Protein AF-A0AAD5D3X1-F1 (afdb_monomer_lite)

Sequence (134 aa):
MDRALSLLEKFALDAQKGKIPKDKLRFGAPWRHPPKKDDPCLRSEWAKLQLMDFIQCLVNAEFGVNYFADCSLEIYDDPSVNAMIEVGILYVQRDPSFIRPISRAIQRCLVRCFSRAYAGRSFTSDLTRTIQMM

Structure (mmCIF, N/CA/C/O backbone):
data_AF-A0AAD5D3X1-F1
#
_entry.id   AF-A0AAD5D3X1-F1
#
loop_
_atom_site.group_PDB
_atom_site.id
_atom_site.type_symbol
_atom_site.label_atom_id
_atom_site.label_alt_id
_atom_site.label_comp_id
_atom_site.label_asym_id
_atom_site.label_entity_id
_atom_site.label_seq_id
_atom_site.pdbx_PDB_ins_code
_atom_site.Cartn_x
_atom_site.Cartn_y
_atom_site.Cartn_z
_atom_site.occupancy
_atom_site.B_iso_or_equiv
_atom_site.auth_seq_id
_atom_site.auth_comp_id
_atom_site.auth_asym_id
_atom_site.auth_atom_id
_atom_site.pdbx_PDB_model_num
ATOM 1 N N . MET A 1 1 ? -0.094 11.589 -1.012 1.00 83.81 1 MET A N 1
ATOM 2 C CA . MET A 1 1 ? 0.157 10.873 0.258 1.00 83.81 1 MET A CA 1
ATOM 3 C C . MET A 1 1 ? -1.075 10.867 1.137 1.00 83.81 1 MET A C 1
ATOM 5 O O . MET A 1 1 ? -1.534 9.784 1.455 1.00 83.81 1 MET A O 1
ATOM 9 N N . ASP A 1 2 ? -1.670 12.022 1.441 1.00 88.31 2 ASP A N 1
ATOM 10 C CA . ASP A 1 2 ? -2.859 12.097 2.312 1.00 88.31 2 ASP A CA 1
ATOM 11 C C . ASP A 1 2 ? -4.013 11.207 1.843 1.00 88.31 2 ASP A C 1
ATOM 13 O O . ASP A 1 2 ? -4.598 10.482 2.635 1.00 88.31 2 ASP A O 1
ATOM 17 N N . ARG A 1 3 ? -4.262 11.147 0.529 1.00 92.62 3 ARG A N 1
ATOM 18 C CA . ARG A 1 3 ? -5.280 10.249 -0.030 1.00 92.62 3 ARG A CA 1
ATOM 19 C C . ARG A 1 3 ? -4.981 8.760 0.205 1.00 92.62 3 ARG A C 1
ATOM 21 O O . ARG A 1 3 ? -5.909 8.005 0.457 1.00 92.62 3 ARG A O 1
ATOM 28 N N . ALA A 1 4 ? -3.711 8.347 0.166 1.00 93.38 4 ALA A N 1
ATOM 29 C CA . ALA A 1 4 ? -3.321 6.967 0.474 1.00 93.38 4 ALA A CA 1
ATOM 30 C C . ALA A 1 4 ? -3.497 6.666 1.973 1.00 93.38 4 ALA A C 1
ATOM 32 O O . ALA A 1 4 ? -3.999 5.604 2.332 1.00 93.38 4 ALA A O 1
ATOM 33 N N . LEU A 1 5 ? -3.172 7.630 2.8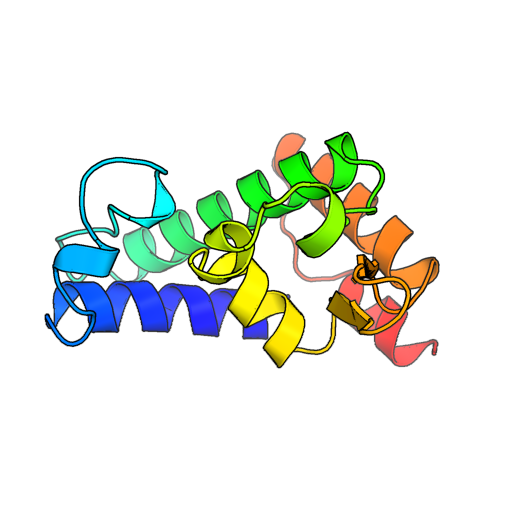43 1.00 94.19 5 LEU A N 1
ATOM 34 C CA . LEU A 1 5 ? -3.441 7.534 4.282 1.00 94.19 5 LEU A CA 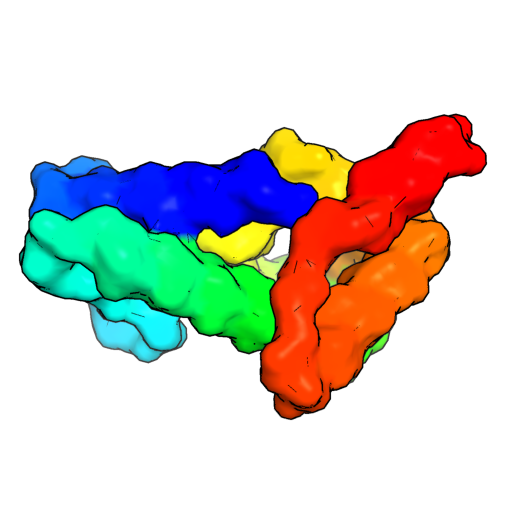1
ATOM 35 C C . LEU A 1 5 ? -4.942 7.410 4.568 1.00 94.19 5 LEU A C 1
ATOM 37 O O . LEU A 1 5 ? -5.339 6.540 5.334 1.00 94.19 5 LEU A O 1
ATOM 41 N N . SER A 1 6 ? -5.791 8.193 3.897 1.00 95.56 6 SER A N 1
ATOM 42 C CA . SER A 1 6 ? -7.247 8.081 4.047 1.00 95.56 6 SER A CA 1
ATOM 43 C C . SER A 1 6 ? -7.785 6.705 3.633 1.00 95.56 6 SER A C 1
ATOM 45 O O . SER A 1 6 ? -8.716 6.199 4.259 1.00 95.56 6 SER A O 1
ATOM 47 N N . LEU A 1 7 ? -7.205 6.073 2.604 1.00 96.56 7 LEU A N 1
ATOM 48 C CA . LEU A 1 7 ? -7.561 4.705 2.207 1.00 96.56 7 LEU A CA 1
ATOM 49 C C . LEU A 1 7 ? -7.159 3.679 3.278 1.00 96.56 7 LEU A C 1
ATOM 51 O O . LEU A 1 7 ? -7.949 2.789 3.591 1.00 96.56 7 LEU A O 1
ATOM 55 N N . LEU A 1 8 ? -5.987 3.840 3.897 1.00 95.19 8 LEU A N 1
ATOM 56 C CA . LEU A 1 8 ? -5.536 3.000 5.012 1.00 95.19 8 LEU A CA 1
ATOM 57 C C . LEU A 1 8 ? -6.399 3.178 6.269 1.00 95.19 8 LEU A C 1
ATOM 59 O O . LEU A 1 8 ? -6.800 2.198 6.895 1.00 95.19 8 LEU A O 1
ATOM 63 N N . GLU A 1 9 ? -6.754 4.412 6.620 1.00 95.31 9 GLU A N 1
ATOM 64 C CA . GLU A 1 9 ? -7.666 4.693 7.735 1.00 95.31 9 GLU A CA 1
ATOM 65 C C . GLU A 1 9 ? -9.055 4.087 7.502 1.00 95.31 9 GLU A C 1
ATOM 67 O O . GLU A 1 9 ? -9.668 3.544 8.430 1.00 95.31 9 GLU A O 1
ATOM 72 N N . LYS A 1 10 ? -9.548 4.144 6.258 1.00 95.44 10 LYS A N 1
ATOM 73 C CA . LYS A 1 10 ? -10.791 3.485 5.850 1.00 95.44 10 LYS A CA 1
ATOM 74 C C . LYS A 1 10 ? -10.675 1.967 5.970 1.00 95.44 10 LYS A C 1
ATOM 76 O O . LYS A 1 10 ? -11.588 1.350 6.510 1.00 95.44 10 LYS A O 1
ATOM 81 N N . PHE A 1 11 ? -9.564 1.374 5.529 1.00 94.69 11 PHE A N 1
ATOM 82 C CA . PHE A 1 11 ? -9.314 -0.059 5.685 1.00 94.69 11 PHE A CA 1
ATOM 83 C C . PHE A 1 11 ? -9.365 -0.480 7.159 1.00 94.69 11 PHE A C 1
ATOM 85 O O . PHE A 1 11 ? -10.069 -1.431 7.495 1.00 94.69 11 PHE A O 1
ATOM 92 N N . ALA A 1 12 ? -8.700 0.259 8.054 1.00 93.81 12 ALA A N 1
ATOM 93 C CA . ALA A 1 12 ? -8.736 -0.017 9.490 1.00 93.81 12 ALA A CA 1
ATOM 94 C C . ALA A 1 12 ? -10.166 0.051 10.055 1.00 93.81 12 ALA A C 1
ATOM 96 O O . ALA A 1 12 ? -10.577 -0.824 10.817 1.00 93.81 12 ALA A O 1
ATOM 97 N N . LEU A 1 13 ? -10.947 1.055 9.643 1.00 94.31 13 LEU A N 1
ATOM 98 C CA . LEU A 1 13 ? -12.348 1.198 10.044 1.00 94.31 13 LEU A CA 1
ATOM 99 C C . LEU A 1 13 ? -13.224 0.050 9.518 1.00 94.31 13 LEU A C 1
ATOM 101 O O . LEU A 1 13 ? -14.083 -0.461 10.235 1.00 94.31 13 LEU A O 1
ATOM 105 N N . ASP A 1 14 ? -13.035 -0.357 8.265 1.00 93.75 14 ASP A N 1
ATOM 106 C CA . ASP A 1 14 ? -13.795 -1.447 7.655 1.00 93.75 14 ASP A CA 1
ATOM 107 C C . ASP A 1 14 ? -13.426 -2.803 8.281 1.00 93.75 14 ASP A C 1
ATOM 109 O O . ASP A 1 14 ? -14.310 -3.630 8.520 1.00 93.75 14 ASP A O 1
ATOM 113 N N . ALA A 1 15 ? -12.155 -3.006 8.635 1.00 91.81 15 ALA A N 1
ATOM 114 C CA . ALA A 1 15 ? -11.691 -4.167 9.387 1.00 91.81 15 ALA A CA 1
ATOM 115 C C . ALA A 1 15 ? -12.313 -4.220 10.788 1.00 91.81 15 ALA A C 1
ATOM 117 O O . ALA A 1 15 ? -12.841 -5.257 11.191 1.00 91.81 15 ALA A O 1
ATOM 118 N N . GLN A 1 16 ? -12.339 -3.090 11.497 1.00 89.56 16 GLN A N 1
ATOM 119 C CA . GLN A 1 16 ? -12.996 -2.971 12.799 1.00 89.56 16 GLN A CA 1
ATOM 120 C C . GLN A 1 16 ? -14.497 -3.288 12.718 1.00 89.56 16 GLN A C 1
ATOM 122 O O . GLN A 1 16 ? -15.040 -3.970 13.585 1.00 89.56 16 GLN A O 1
ATOM 127 N N . LYS A 1 17 ? -15.166 -2.835 11.652 1.00 91.19 17 LYS A N 1
ATOM 128 C CA . LYS A 1 17 ? -16.588 -3.106 11.387 1.00 91.19 17 LYS A CA 1
ATOM 129 C C . LYS A 1 17 ? -16.856 -4.529 10.880 1.00 91.19 17 LYS A C 1
ATOM 131 O O . LYS A 1 17 ? -18.000 -4.843 10.565 1.00 91.19 17 LYS A O 1
ATOM 136 N N . GLY A 1 18 ? -15.831 -5.379 10.771 1.00 89.62 18 GLY A N 1
ATOM 137 C CA . GLY A 1 18 ? -15.961 -6.761 10.308 1.00 89.62 18 GLY A CA 1
ATOM 138 C C . GLY A 1 18 ? -16.291 -6.899 8.820 1.00 89.62 18 GLY A C 1
ATOM 139 O O . GLY A 1 18 ? -16.739 -7.960 8.396 1.00 89.62 18 GLY A O 1
ATOM 140 N N . LYS A 1 19 ? -16.087 -5.843 8.022 1.00 92.69 19 LYS A N 1
ATOM 141 C CA . LYS A 1 19 ? -16.315 -5.869 6.569 1.00 92.69 19 LYS A CA 1
ATOM 142 C C . LYS A 1 19 ? -15.163 -6.512 5.803 1.00 92.69 19 LYS A C 1
ATOM 144 O O . LYS A 1 19 ? -15.350 -6.935 4.667 1.00 92.69 19 LYS A O 1
ATOM 149 N N . ILE A 1 20 ? -13.974 -6.554 6.403 1.00 89.00 20 ILE A N 1
ATOM 150 C CA . ILE A 1 20 ? -12.828 -7.261 5.836 1.00 89.00 20 ILE A CA 1
ATOM 151 C C . ILE A 1 20 ? -12.919 -8.739 6.244 1.00 89.00 20 ILE A C 1
ATOM 153 O O . ILE A 1 20 ? -13.068 -9.025 7.437 1.00 89.00 20 ILE A O 1
ATOM 157 N N . PRO A 1 21 ? -12.831 -9.680 5.285 1.00 87.06 21 PRO A N 1
ATOM 158 C CA . PRO A 1 21 ? -12.858 -11.109 5.572 1.00 87.06 21 PRO A CA 1
ATOM 159 C C . PRO A 1 21 ? -11.814 -11.518 6.625 1.00 87.06 21 PRO A C 1
ATOM 161 O O . PRO A 1 21 ? -10.664 -11.076 6.588 1.00 87.06 21 PRO A O 1
ATOM 164 N N . LYS A 1 22 ? -12.209 -12.358 7.593 1.00 80.50 22 LYS A N 1
ATOM 165 C CA . LYS A 1 22 ? -11.346 -12.740 8.731 1.00 80.50 22 LYS A CA 1
ATOM 166 C C . LYS A 1 22 ? -10.087 -13.488 8.303 1.00 80.50 22 LYS A C 1
ATOM 168 O O . LYS A 1 22 ? -9.075 -13.407 8.984 1.00 80.50 22 LYS A O 1
ATOM 173 N N . ASP A 1 23 ? -10.157 -14.228 7.205 1.00 83.81 23 ASP A N 1
ATOM 174 C CA . ASP A 1 23 ? -9.032 -14.884 6.542 1.00 83.81 23 ASP A CA 1
ATOM 175 C C . ASP A 1 23 ? -7.961 -13.891 6.077 1.00 83.81 23 ASP A C 1
ATOM 177 O O . ASP A 1 23 ? -6.776 -14.156 6.279 1.00 83.81 23 ASP A O 1
ATOM 181 N N . LYS A 1 24 ? -8.358 -12.707 5.593 1.00 79.88 24 LYS A N 1
ATOM 182 C CA . LYS A 1 24 ? -7.421 -11.625 5.253 1.00 79.88 24 LYS A CA 1
ATOM 183 C C . LYS A 1 24 ? -6.752 -10.990 6.477 1.00 79.88 24 LYS A C 1
ATOM 185 O O . LYS A 1 24 ? -5.654 -10.461 6.356 1.00 79.88 24 LYS A O 1
ATOM 190 N N . LEU A 1 25 ? -7.359 -11.091 7.659 1.00 81.25 25 LEU A N 1
ATOM 191 C CA . LEU A 1 25 ? -6.842 -10.538 8.922 1.00 81.25 25 LEU A CA 1
ATOM 192 C C . LEU A 1 25 ? -6.287 -11.609 9.881 1.00 81.25 25 LEU A C 1
ATOM 194 O O . LEU A 1 25 ? -6.232 -11.400 11.094 1.00 81.25 25 LEU A O 1
ATOM 198 N N . ARG A 1 26 ? -5.914 -12.787 9.363 1.00 78.12 26 ARG A N 1
ATOM 199 C CA . ARG A 1 26 ? -5.233 -13.829 10.153 1.00 78.12 26 ARG A CA 1
ATOM 200 C C . ARG A 1 26 ? -3.823 -13.385 10.570 1.00 78.12 26 ARG A C 1
ATOM 202 O O . ARG A 1 26 ? -3.355 -12.322 10.177 1.00 78.12 26 ARG A O 1
ATOM 209 N N . PHE A 1 27 ? -3.167 -14.218 11.382 1.00 67.31 27 PHE A N 1
ATOM 210 C CA . PHE A 1 27 ? -1.784 -14.044 11.836 1.00 67.31 27 PHE A CA 1
ATOM 211 C C . PHE A 1 27 ? -0.844 -13.596 10.707 1.00 67.31 27 PHE A C 1
ATOM 213 O O . PHE A 1 27 ? -0.962 -14.085 9.583 1.00 67.31 27 PHE A O 1
ATOM 220 N N . GLY A 1 28 ? 0.103 -12.708 11.015 1.00 79.81 28 GLY A N 1
ATOM 221 C CA . GLY A 1 28 ? 1.126 -12.283 10.063 1.00 79.81 28 GLY A CA 1
ATOM 222 C C . GLY A 1 28 ? 1.526 -10.823 10.237 1.00 79.81 28 GLY A C 1
ATOM 223 O O . GLY A 1 28 ? 1.746 -10.363 11.356 1.00 79.81 28 GLY A O 1
ATOM 224 N N . ALA A 1 29 ? 1.645 -10.119 9.110 1.00 81.69 29 ALA A N 1
ATOM 225 C CA . ALA A 1 29 ? 2.137 -8.748 9.037 1.00 81.69 29 ALA A CA 1
ATOM 226 C C . ALA A 1 29 ? 1.346 -7.766 9.933 1.00 81.69 29 ALA A C 1
ATOM 228 O O . ALA A 1 29 ? 0.132 -7.926 10.093 1.00 81.69 29 ALA A O 1
ATOM 229 N N . PRO A 1 30 ? 1.991 -6.710 10.470 1.00 79.69 30 PRO A N 1
ATOM 230 C CA . PRO A 1 30 ? 1.356 -5.749 11.380 1.00 79.69 30 PRO A CA 1
ATOM 231 C C . PRO A 1 30 ? 0.065 -5.113 10.844 1.00 79.69 30 PRO A C 1
ATOM 233 O O . PRO A 1 30 ? -0.873 -4.875 11.609 1.00 79.69 30 PRO A O 1
ATOM 236 N N . TRP A 1 31 ? -0.037 -4.899 9.528 1.00 84.62 31 TRP A N 1
ATOM 237 C CA . TRP A 1 31 ? -1.229 -4.328 8.900 1.00 84.62 31 TRP A CA 1
ATOM 238 C C . TRP A 1 31 ? -2.472 -5.236 9.009 1.00 84.62 31 TRP A C 1
ATOM 240 O O . TRP A 1 31 ? -3.602 -4.757 8.899 1.00 84.62 31 TRP A O 1
ATOM 250 N N . ARG A 1 32 ? -2.306 -6.538 9.291 1.00 87.19 32 ARG A N 1
ATOM 251 C CA . ARG A 1 32 ? -3.417 -7.470 9.572 1.00 87.19 32 ARG A CA 1
ATOM 252 C C . ARG A 1 32 ? -4.031 -7.250 10.962 1.00 87.19 32 ARG A C 1
ATOM 254 O O . ARG A 1 32 ? -5.066 -7.835 11.278 1.00 87.19 32 ARG A O 1
ATOM 261 N N . HIS A 1 33 ? -3.441 -6.372 11.777 1.00 88.31 33 HIS A N 1
ATOM 262 C CA . HIS A 1 33 ? -3.867 -6.068 13.143 1.00 88.31 33 HIS A CA 1
ATOM 263 C C . HIS A 1 33 ? -4.208 -4.573 13.336 1.00 88.31 33 HIS A C 1
ATOM 265 O O . HIS A 1 33 ? -3.514 -3.870 14.075 1.00 88.31 33 HIS A O 1
ATOM 271 N N . PRO A 1 34 ? -5.280 -4.059 12.700 1.00 89.75 34 PRO A N 1
ATOM 272 C CA . PRO A 1 34 ? -5.699 -2.670 12.871 1.00 89.75 34 PRO A CA 1
ATOM 273 C C . PRO A 1 34 ? -6.197 -2.368 14.301 1.00 89.75 34 PRO A C 1
ATOM 275 O O . PRO A 1 34 ? -6.580 -3.288 15.038 1.00 89.75 34 PRO A O 1
ATOM 278 N N . PRO A 1 35 ? -6.231 -1.083 14.712 1.00 90.88 35 PRO A N 1
ATOM 279 C CA . PRO A 1 35 ? -6.702 -0.683 16.033 1.00 90.88 35 PRO A CA 1
ATOM 28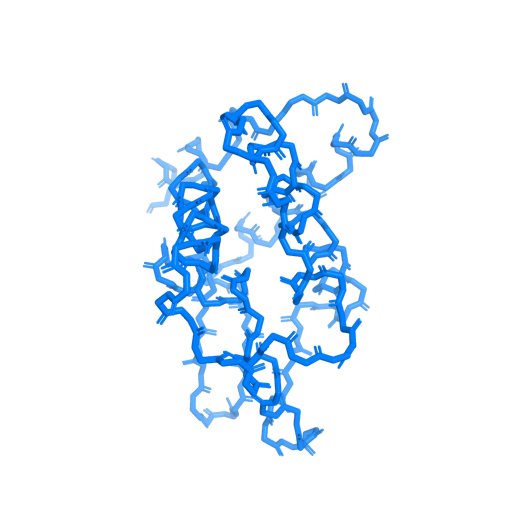0 C C . PRO A 1 35 ? -8.131 -1.165 16.300 1.00 90.88 35 PRO A C 1
ATOM 282 O O . PRO A 1 35 ? -9.038 -0.966 15.496 1.00 90.88 35 PRO A O 1
ATOM 285 N N . LYS A 1 36 ? -8.346 -1.784 17.466 1.00 87.62 36 LYS A N 1
ATOM 286 C CA . LYS A 1 36 ? -9.664 -2.316 17.861 1.00 87.62 36 LYS A CA 1
ATOM 287 C C . LYS A 1 36 ? -10.622 -1.239 18.379 1.00 87.62 36 LYS A C 1
ATOM 289 O O . LYS A 1 36 ? -11.836 -1.429 18.345 1.00 87.62 36 LYS A O 1
ATOM 294 N N . LYS A 1 37 ? -10.077 -0.142 18.911 1.00 89.56 37 LYS A N 1
ATOM 295 C CA . LYS A 1 37 ? -10.841 0.987 19.457 1.00 89.56 37 LYS A CA 1
ATOM 296 C C . LYS A 1 37 ? -11.212 1.939 18.323 1.00 89.56 37 LYS A C 1
ATOM 298 O O . LYS A 1 37 ? -10.366 2.222 17.479 1.00 89.56 37 LYS A O 1
ATOM 303 N N . ASP A 1 38 ? -12.448 2.445 18.321 1.00 86.75 38 ASP A N 1
ATOM 304 C CA . ASP A 1 38 ? -12.859 3.483 17.368 1.00 86.75 38 ASP A CA 1
ATOM 305 C C . ASP A 1 38 ? -12.332 4.838 17.843 1.00 86.75 38 ASP A C 1
ATOM 307 O O . ASP A 1 38 ? -13.038 5.636 18.450 1.00 86.75 38 ASP A O 1
ATOM 311 N N . ASP A 1 39 ? -11.036 5.036 17.630 1.00 91.88 39 ASP A N 1
ATOM 312 C CA . ASP A 1 39 ? -10.329 6.274 17.915 1.00 91.88 39 ASP A CA 1
ATOM 313 C C . ASP A 1 39 ? -9.704 6.779 16.603 1.00 91.88 39 ASP A C 1
ATOM 315 O O . ASP A 1 39 ? -8.817 6.116 16.046 1.00 91.88 39 ASP A O 1
ATOM 319 N N . PRO A 1 40 ? -10.161 7.930 16.074 1.00 92.19 40 PRO A N 1
ATOM 320 C CA . PRO A 1 40 ? -9.604 8.518 14.860 1.00 92.19 40 PRO A CA 1
ATOM 321 C C . PRO A 1 40 ? -8.096 8.787 14.947 1.00 92.19 40 PRO A C 1
ATOM 323 O O . PRO A 1 40 ? -7.398 8.642 13.945 1.00 92.19 40 PRO A O 1
ATOM 326 N N . CYS A 1 41 ? -7.579 9.139 16.128 1.00 92.88 41 CYS A N 1
ATOM 327 C CA . CYS A 1 41 ? -6.163 9.431 16.326 1.00 92.88 41 CYS A CA 1
ATOM 328 C C . CYS A 1 41 ? -5.319 8.161 16.168 1.00 92.88 41 CYS A C 1
ATOM 330 O O . CYS A 1 41 ? -4.397 8.134 15.349 1.00 92.88 41 CYS A O 1
ATOM 332 N N . LEU A 1 42 ? -5.709 7.080 16.860 1.00 92.00 42 LEU A N 1
ATOM 333 C CA . LEU A 1 42 ? -5.040 5.777 16.761 1.00 92.00 42 LEU A CA 1
ATOM 334 C C . LEU A 1 42 ? -5.108 5.206 15.341 1.00 92.00 42 LEU A C 1
ATOM 336 O O . LEU A 1 42 ? -4.144 4.602 14.875 1.00 92.00 42 LEU A O 1
ATOM 340 N N . ARG A 1 43 ? -6.226 5.405 14.631 1.00 93.56 43 ARG A N 1
ATOM 341 C CA . ARG A 1 43 ? -6.352 4.987 13.225 1.00 93.56 43 ARG A CA 1
ATOM 342 C C . ARG A 1 43 ? -5.406 5.758 12.307 1.00 93.56 43 ARG A C 1
ATOM 344 O O . ARG A 1 43 ? -4.733 5.127 11.496 1.00 93.56 43 ARG A O 1
ATOM 351 N N . SER A 1 44 ? -5.317 7.081 12.455 1.00 92.38 44 SER A N 1
ATOM 352 C CA . SER A 1 44 ? -4.382 7.904 11.669 1.00 92.38 44 SER A CA 1
ATOM 353 C C . SER A 1 44 ? -2.926 7.526 11.958 1.00 92.38 44 SER A C 1
ATOM 355 O O . SER A 1 44 ? -2.113 7.426 11.041 1.00 92.38 44 SER A O 1
ATOM 357 N N . GLU A 1 45 ? -2.576 7.299 13.226 1.00 92.00 45 GLU A N 1
ATOM 358 C CA . GLU A 1 45 ? -1.221 6.900 13.614 1.00 92.00 45 GLU A CA 1
ATOM 359 C C . GLU A 1 45 ? -0.857 5.525 13.050 1.00 92.00 45 GLU A C 1
ATOM 361 O O . GLU A 1 45 ? 0.183 5.375 12.408 1.00 92.00 45 GLU A O 1
ATOM 366 N N . TRP A 1 46 ? -1.755 4.548 13.190 1.00 93.88 46 TRP A N 1
ATOM 367 C CA . TRP A 1 46 ? -1.584 3.227 12.598 1.00 93.88 46 TRP A CA 1
ATOM 368 C C . TRP A 1 46 ? -1.401 3.305 11.078 1.00 93.88 46 TRP A C 1
ATOM 370 O O . TRP A 1 46 ? -0.464 2.706 10.555 1.00 93.88 46 TRP A O 1
ATOM 380 N N . ALA A 1 47 ? -2.230 4.082 10.373 1.00 94.31 47 ALA A N 1
ATOM 381 C CA . ALA A 1 47 ? -2.141 4.241 8.921 1.00 94.31 47 ALA A CA 1
ATOM 382 C C . ALA A 1 47 ? -0.798 4.849 8.490 1.00 94.31 47 ALA A C 1
ATOM 384 O O . ALA A 1 47 ? -0.188 4.390 7.524 1.00 94.31 47 ALA A O 1
ATOM 385 N N . LYS A 1 48 ? -0.303 5.850 9.230 1.00 91.81 48 LYS A N 1
ATOM 386 C CA . LYS A 1 48 ? 1.021 6.443 8.991 1.00 91.81 48 LYS A CA 1
ATOM 387 C C . LYS A 1 48 ? 2.138 5.427 9.187 1.00 91.81 48 LYS A C 1
ATOM 389 O O . LYS A 1 48 ? 3.037 5.379 8.352 1.00 91.81 48 LYS A O 1
ATOM 394 N N . LEU A 1 49 ? 2.074 4.627 10.252 1.00 91.31 49 LEU A N 1
ATOM 395 C CA . LEU A 1 49 ? 3.060 3.582 10.525 1.00 91.31 49 LEU A CA 1
ATOM 396 C C . LEU A 1 49 ? 3.078 2.523 9.419 1.00 91.31 49 LEU A C 1
ATOM 398 O O . LEU A 1 49 ? 4.151 2.236 8.901 1.00 91.31 49 LEU A O 1
ATOM 402 N N . GLN A 1 50 ? 1.913 2.011 9.001 1.00 92.69 50 GLN A N 1
ATOM 403 C CA . GLN A 1 50 ? 1.845 1.002 7.934 1.00 92.69 50 GLN A CA 1
ATOM 404 C C . GLN A 1 50 ? 2.404 1.535 6.614 1.00 92.69 50 GLN A C 1
ATOM 406 O O . GLN A 1 50 ? 3.225 0.884 5.973 1.00 92.69 50 GLN A O 1
ATOM 411 N N . LEU A 1 51 ? 2.017 2.756 6.230 1.00 92.31 51 LEU A N 1
ATOM 412 C CA . LEU A 1 51 ? 2.507 3.354 4.992 1.00 92.31 51 LEU A CA 1
ATOM 413 C C . LEU A 1 51 ? 4.022 3.579 5.023 1.00 92.31 51 LEU A C 1
ATOM 415 O O . LEU A 1 51 ? 4.686 3.483 3.994 1.00 92.31 51 LEU A O 1
ATOM 419 N N . MET A 1 52 ? 4.566 3.890 6.197 1.00 90.44 52 MET A N 1
ATOM 420 C CA . MET A 1 52 ? 5.993 4.119 6.369 1.00 90.44 52 MET A CA 1
ATOM 421 C C . MET A 1 52 ? 6.832 2.865 6.321 1.00 90.44 52 MET A C 1
ATOM 423 O O . MET A 1 52 ? 7.858 2.864 5.642 1.00 90.44 52 MET A O 1
ATOM 427 N N . ASP A 1 53 ? 6.379 1.826 7.010 1.00 89.69 53 ASP A N 1
ATOM 428 C CA . ASP A 1 53 ? 7.000 0.509 6.970 1.00 89.69 53 ASP A CA 1
ATOM 429 C C . ASP A 1 53 ? 7.011 -0.012 5.525 1.00 89.69 53 ASP A C 1
ATOM 431 O O . ASP A 1 53 ? 8.056 -0.369 4.984 1.00 89.69 53 ASP A O 1
ATOM 435 N N . PHE A 1 54 ? 5.885 0.128 4.818 1.00 91.75 54 PHE A N 1
ATOM 436 C CA . PHE A 1 54 ? 5.800 -0.228 3.406 1.00 91.75 54 PHE A CA 1
ATOM 437 C C . PHE A 1 54 ? 6.784 0.557 2.518 1.00 91.75 54 PHE A C 1
ATOM 439 O O . PHE A 1 54 ? 7.486 -0.033 1.692 1.00 91.75 54 PHE A O 1
ATOM 446 N N . ILE A 1 55 ? 6.873 1.886 2.674 1.00 91.00 55 ILE A N 1
ATOM 447 C CA . ILE A 1 55 ? 7.836 2.699 1.912 1.00 91.00 55 ILE A CA 1
ATOM 448 C C . ILE A 1 55 ? 9.270 2.272 2.233 1.00 91.00 55 ILE A C 1
ATOM 450 O O . ILE A 1 55 ? 10.089 2.216 1.317 1.00 91.00 55 ILE A O 1
ATOM 454 N N . GLN A 1 56 ? 9.577 1.951 3.492 1.00 88.81 56 GLN A N 1
ATOM 455 C CA . GLN A 1 56 ? 10.890 1.445 3.878 1.00 88.81 56 GLN A CA 1
ATOM 456 C C . GLN A 1 56 ? 11.237 0.163 3.131 1.00 88.81 56 GLN A C 1
ATOM 458 O O . GLN A 1 56 ? 12.303 0.076 2.522 1.00 88.81 56 GLN A O 1
ATOM 463 N N . CYS A 1 57 ? 10.333 -0.817 3.158 1.00 88.94 57 CYS A N 1
ATOM 464 C CA . CYS A 1 57 ? 10.506 -2.083 2.460 1.00 88.94 57 CYS A CA 1
ATOM 465 C C . CYS A 1 57 ? 10.714 -1.856 0.962 1.00 88.94 57 CYS A C 1
ATOM 467 O O . CYS A 1 57 ? 11.624 -2.435 0.375 1.00 88.94 57 CYS A O 1
ATOM 469 N N . LEU A 1 58 ? 9.933 -0.959 0.355 1.00 89.81 58 LEU A N 1
ATOM 470 C CA . LEU A 1 58 ? 10.054 -0.637 -1.063 1.00 89.81 58 LEU A CA 1
ATOM 471 C C . LEU A 1 58 ? 11.395 0.035 -1.402 1.00 89.81 58 LEU A C 1
ATOM 473 O O . LEU A 1 58 ? 11.985 -0.273 -2.434 1.00 89.81 58 LEU A O 1
ATOM 477 N N . VAL A 1 59 ? 11.885 0.935 -0.543 1.00 89.31 59 VAL A N 1
ATOM 478 C CA . VAL A 1 59 ? 13.210 1.564 -0.686 1.00 89.31 59 VAL A CA 1
ATOM 479 C C . VAL A 1 59 ? 14.320 0.519 -0.572 1.00 89.31 59 VAL A C 1
ATOM 481 O O . VAL A 1 59 ? 15.228 0.519 -1.399 1.00 89.31 59 VAL A O 1
ATOM 484 N N . ASN A 1 60 ? 14.236 -0.377 0.414 1.00 88.31 60 ASN A N 1
ATOM 485 C CA . ASN A 1 60 ? 15.211 -1.451 0.620 1.00 88.31 60 ASN A CA 1
ATOM 486 C C . ASN A 1 60 ? 15.227 -2.455 -0.542 1.00 88.31 60 ASN A C 1
ATOM 488 O O . ASN A 1 60 ? 16.278 -2.997 -0.860 1.00 88.31 60 ASN A O 1
ATOM 492 N N . ALA A 1 61 ? 14.083 -2.664 -1.196 1.00 87.56 61 ALA A N 1
ATOM 493 C CA . ALA A 1 61 ? 13.949 -3.462 -2.414 1.00 87.56 61 ALA A CA 1
ATOM 494 C C . ALA A 1 61 ? 14.299 -2.678 -3.698 1.00 87.56 61 ALA A C 1
ATOM 496 O O . ALA A 1 61 ? 13.906 -3.071 -4.794 1.00 87.56 61 ALA A O 1
ATOM 497 N N . GLU A 1 62 ? 14.961 -1.522 -3.575 1.00 89.00 62 GLU A N 1
ATOM 498 C CA . GLU A 1 62 ? 15.360 -0.653 -4.691 1.00 89.00 62 GLU A CA 1
ATOM 499 C C . GLU A 1 62 ? 14.208 -0.277 -5.642 1.00 89.00 62 GLU A C 1
ATOM 501 O O . GLU A 1 62 ? 14.413 0.021 -6.820 1.00 89.00 62 GLU A O 1
ATOM 506 N N . PHE A 1 63 ? 12.978 -0.229 -5.120 1.00 87.00 63 PHE A N 1
ATOM 507 C CA . PHE A 1 63 ? 11.749 0.060 -5.861 1.00 87.00 63 PHE A CA 1
ATOM 508 C C . PHE A 1 63 ? 11.408 -0.931 -6.987 1.00 87.00 63 PHE A C 1
ATOM 510 O O . PHE A 1 63 ? 10.620 -0.590 -7.876 1.00 87.00 63 PHE A O 1
ATOM 517 N N . GLY A 1 64 ? 11.973 -2.140 -6.956 1.00 78.94 64 GLY A N 1
ATOM 518 C CA . GLY A 1 64 ? 11.719 -3.190 -7.935 1.00 78.94 64 GLY A CA 1
ATOM 519 C C . GLY A 1 64 ? 11.215 -4.462 -7.270 1.00 78.94 64 GLY A C 1
ATOM 520 O O . GLY A 1 64 ? 12.013 -5.268 -6.813 1.00 78.94 64 GLY A O 1
ATOM 521 N N . VAL A 1 65 ? 9.897 -4.671 -7.263 1.00 84.62 65 VAL A N 1
ATOM 522 C CA . VAL A 1 65 ? 9.306 -5.953 -6.839 1.00 84.62 65 VAL A CA 1
ATOM 523 C C . VAL A 1 65 ? 8.773 -6.681 -8.063 1.00 84.62 65 VAL A C 1
ATOM 525 O O . VAL A 1 65 ? 7.827 -6.187 -8.686 1.00 84.62 65 VAL A O 1
ATOM 528 N N . ASN A 1 66 ? 9.354 -7.833 -8.419 1.00 87.06 66 ASN A N 1
ATOM 529 C CA . ASN A 1 66 ? 8.847 -8.666 -9.506 1.00 87.06 66 ASN A CA 1
ATOM 530 C C . ASN A 1 66 ? 7.840 -9.677 -8.952 1.00 87.06 66 ASN A C 1
ATOM 532 O O . ASN A 1 66 ? 8.150 -10.842 -8.721 1.00 87.06 66 ASN A O 1
ATOM 536 N N . TYR A 1 67 ? 6.601 -9.233 -8.750 1.00 84.56 67 TYR A N 1
ATOM 537 C CA . TYR A 1 67 ? 5.587 -10.006 -8.023 1.00 84.56 67 TYR A CA 1
ATOM 538 C C . TYR A 1 67 ? 5.279 -11.385 -8.630 1.00 84.56 67 TYR A C 1
ATOM 540 O O . TYR A 1 67 ? 4.766 -12.249 -7.923 1.00 84.56 67 TYR A O 1
ATOM 548 N N . PHE A 1 68 ? 5.570 -11.607 -9.916 1.00 85.25 68 PHE A N 1
ATOM 549 C CA . PHE A 1 68 ? 5.372 -12.910 -10.554 1.00 85.25 68 PHE A CA 1
ATOM 550 C C . PHE A 1 68 ? 6.629 -13.783 -10.507 1.00 85.25 68 PHE A C 1
ATOM 552 O O . PHE A 1 68 ? 6.534 -14.947 -10.129 1.00 85.25 68 PHE A O 1
ATOM 559 N N . ALA A 1 69 ? 7.805 -13.239 -10.850 1.00 83.31 69 ALA A N 1
ATOM 560 C CA . ALA A 1 69 ? 9.048 -14.015 -10.806 1.00 83.31 69 ALA A CA 1
ATOM 561 C C . ALA A 1 69 ? 9.431 -14.401 -9.369 1.00 83.31 69 ALA A C 1
ATOM 563 O O . ALA A 1 69 ? 9.930 -15.500 -9.144 1.00 83.31 69 ALA A O 1
ATOM 564 N N . ASP A 1 70 ? 9.111 -13.539 -8.402 1.00 81.06 70 ASP A N 1
ATOM 565 C CA . ASP A 1 70 ? 9.387 -13.751 -6.981 1.00 81.06 70 ASP A CA 1
ATOM 566 C C . ASP A 1 70 ? 8.258 -14.528 -6.272 1.00 81.06 70 ASP A C 1
ATOM 568 O O . ASP A 1 70 ? 8.249 -14.617 -5.046 1.00 81.06 70 ASP A O 1
ATOM 572 N N . CYS A 1 71 ? 7.253 -15.034 -7.009 1.00 78.94 71 CYS A N 1
ATOM 573 C CA . CYS A 1 71 ? 6.045 -15.685 -6.466 1.00 78.94 71 CYS A CA 1
ATOM 574 C C . CYS A 1 71 ? 5.336 -14.879 -5.351 1.00 78.94 71 CYS A C 1
ATOM 576 O O . CYS A 1 71 ? 4.608 -15.431 -4.530 1.00 78.94 71 CYS A O 1
ATOM 578 N N . SER A 1 72 ? 5.524 -13.560 -5.334 1.00 82.25 72 SER A N 1
ATOM 579 C CA . SER A 1 72 ? 5.193 -12.664 -4.222 1.00 82.25 72 SER A CA 1
ATOM 580 C C . SER A 1 72 ? 3.835 -11.977 -4.411 1.00 82.25 72 SER A C 1
ATOM 582 O O . SER A 1 72 ? 3.692 -10.776 -4.189 1.00 82.25 72 SER A O 1
ATOM 584 N N . LEU A 1 73 ? 2.810 -12.723 -4.840 1.00 85.00 73 LEU A N 1
ATOM 585 C CA . LEU A 1 73 ? 1.453 -12.187 -5.052 1.00 85.00 73 LEU A CA 1
ATOM 586 C C . LEU A 1 73 ? 0.787 -11.706 -3.756 1.00 85.00 73 LEU A C 1
ATOM 588 O O . LEU A 1 73 ? -0.103 -10.859 -3.790 1.00 85.00 73 LEU A O 1
ATOM 592 N N . GLU A 1 74 ? 1.257 -12.197 -2.614 1.00 84.69 74 GLU A N 1
ATOM 593 C CA . GLU A 1 74 ? 0.850 -11.758 -1.278 1.00 84.69 74 GLU A CA 1
ATOM 594 C C . GLU A 1 74 ? 1.117 -10.269 -1.007 1.00 84.69 74 GLU A C 1
ATOM 596 O O . GLU A 1 74 ? 0.478 -9.685 -0.134 1.00 84.69 74 GLU A O 1
ATOM 601 N N . ILE A 1 75 ? 1.957 -9.601 -1.810 1.00 86.69 75 ILE A N 1
ATOM 602 C CA . ILE A 1 75 ? 2.108 -8.141 -1.756 1.00 86.69 75 ILE A CA 1
ATOM 603 C C . ILE A 1 75 ? 0.779 -7.404 -1.994 1.00 86.69 75 ILE A C 1
ATOM 605 O O . ILE A 1 75 ? 0.558 -6.335 -1.432 1.00 86.69 75 ILE A O 1
ATOM 609 N N . TYR A 1 76 ? -0.137 -7.978 -2.780 1.00 88.50 76 TYR A N 1
ATOM 610 C CA . TYR A 1 76 ? -1.452 -7.386 -3.045 1.00 88.50 76 TYR A CA 1
ATOM 611 C C . TYR A 1 76 ? -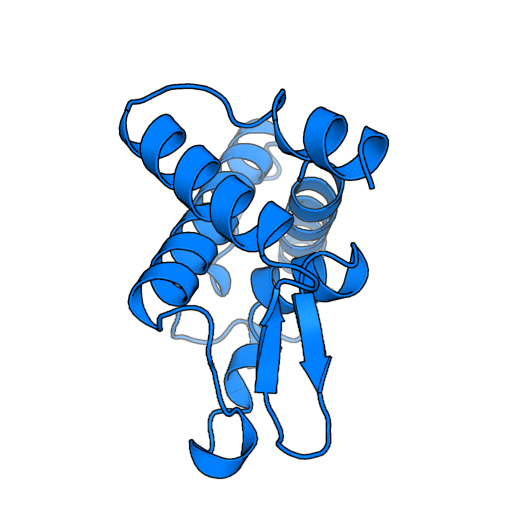2.437 -7.545 -1.883 1.00 88.50 76 TYR A C 1
ATOM 613 O O . TYR A 1 76 ? -3.506 -6.933 -1.908 1.00 88.50 76 TYR A O 1
ATOM 621 N N . ASP A 1 77 ? -2.106 -8.327 -0.857 1.00 89.00 77 ASP A N 1
ATOM 622 C CA . ASP A 1 77 ? -2.906 -8.357 0.364 1.00 89.00 77 ASP A CA 1
ATOM 623 C C . ASP A 1 77 ? -2.658 -7.113 1.233 1.00 89.00 77 ASP A C 1
ATOM 625 O O . ASP A 1 77 ? -3.545 -6.719 1.994 1.00 89.00 77 ASP A O 1
ATOM 629 N N . ASP A 1 78 ? -1.488 -6.475 1.107 1.00 91.69 78 ASP A N 1
ATOM 630 C CA . ASP A 1 78 ? -1.132 -5.296 1.893 1.00 91.69 78 ASP A CA 1
ATOM 631 C C . ASP A 1 78 ? -1.983 -4.080 1.469 1.00 91.69 78 ASP A C 1
ATOM 633 O O . ASP A 1 78 ? -1.987 -3.672 0.297 1.00 91.69 78 ASP A O 1
ATOM 637 N N . PRO A 1 79 ? -2.717 -3.448 2.401 1.00 94.38 79 PRO A N 1
ATOM 638 C CA . PRO A 1 79 ? -3.551 -2.299 2.082 1.00 94.38 79 PRO A CA 1
ATOM 639 C C . PRO A 1 79 ? -2.730 -1.072 1.653 1.00 94.38 79 PRO A C 1
ATOM 641 O O . PRO A 1 79 ? -3.255 -0.220 0.938 1.00 94.38 79 PRO A O 1
ATOM 644 N N . SER A 1 80 ? -1.450 -0.979 2.023 1.00 94.81 80 SER A N 1
ATOM 645 C CA . SER A 1 80 ? -0.544 0.112 1.642 1.00 94.81 80 SER A CA 1
ATOM 646 C C . SER A 1 80 ? -0.188 0.039 0.162 1.00 94.81 80 SER A C 1
ATOM 648 O O . SER A 1 80 ? -0.218 1.059 -0.526 1.00 94.81 80 SER A O 1
ATOM 650 N N . VAL A 1 81 ? 0.075 -1.167 -0.352 1.00 93.75 81 VAL A N 1
ATOM 651 C CA . VAL A 1 81 ? 0.333 -1.413 -1.781 1.00 93.75 81 VAL A CA 1
ATOM 652 C C . VAL A 1 81 ? -0.886 -1.003 -2.597 1.00 93.75 81 VAL A C 1
ATOM 654 O O . VAL A 1 81 ? -0.775 -0.187 -3.513 1.00 93.75 81 VAL A O 1
ATOM 657 N N . ASN A 1 82 ? -2.061 -1.503 -2.208 1.00 94.44 82 ASN A N 1
ATOM 658 C CA . ASN A 1 82 ? -3.321 -1.194 -2.879 1.00 94.44 82 ASN A CA 1
ATOM 659 C C . ASN A 1 82 ? -3.633 0.306 -2.851 1.00 94.44 82 ASN A C 1
ATOM 661 O O . ASN A 1 82 ? -3.939 0.884 -3.891 1.00 94.44 82 ASN A O 1
ATOM 665 N N . ALA A 1 83 ? -3.480 0.959 -1.694 1.00 96.25 83 ALA A N 1
ATOM 666 C CA . ALA A 1 83 ? -3.699 2.396 -1.566 1.00 96.25 83 ALA A CA 1
ATOM 667 C C . ALA A 1 83 ? -2.760 3.199 -2.477 1.00 96.25 83 ALA A C 1
ATOM 669 O O . ALA A 1 83 ? -3.194 4.144 -3.131 1.00 96.25 83 ALA A O 1
ATOM 670 N N . MET A 1 84 ? -1.481 2.821 -2.547 1.00 94.88 84 MET A N 1
ATOM 671 C CA . MET A 1 84 ? -0.465 3.512 -3.345 1.00 94.88 84 MET A CA 1
ATOM 672 C C . MET A 1 84 ? -0.640 3.306 -4.856 1.00 94.88 84 MET A C 1
ATOM 674 O O . MET A 1 84 ? -0.340 4.222 -5.628 1.00 94.88 84 MET A O 1
ATOM 678 N N . ILE A 1 85 ? -1.150 2.146 -5.277 1.00 94.56 85 ILE A N 1
ATOM 679 C CA . ILE A 1 85 ? -1.575 1.891 -6.661 1.00 94.56 85 ILE A CA 1
ATOM 680 C C . ILE A 1 85 ? -2.818 2.727 -6.988 1.00 94.56 85 ILE A C 1
ATOM 682 O O . ILE A 1 85 ? -2.834 3.426 -7.998 1.00 94.56 85 ILE A O 1
ATOM 686 N N . GLU A 1 86 ? -3.833 2.717 -6.118 1.00 95.44 86 GLU A N 1
ATOM 687 C CA . GLU A 1 86 ? -5.097 3.433 -6.338 1.00 95.44 86 GLU A CA 1
ATOM 688 C C . GLU A 1 86 ? -4.890 4.948 -6.480 1.00 95.44 86 GLU A C 1
ATOM 690 O O . GLU A 1 86 ? -5.526 5.591 -7.314 1.00 95.44 86 GLU A O 1
ATOM 695 N N . VAL A 1 87 ? -3.961 5.534 -5.714 1.00 94.25 87 VAL A N 1
ATOM 696 C CA . VAL A 1 87 ? -3.629 6.964 -5.836 1.00 94.25 87 VAL A CA 1
ATOM 697 C C . VAL A 1 87 ? -2.630 7.283 -6.954 1.00 94.25 87 VAL A C 1
ATOM 699 O O . VAL A 1 87 ? -2.218 8.437 -7.078 1.00 94.25 87 VAL A O 1
ATOM 702 N N . GLY A 1 88 ? -2.214 6.291 -7.745 1.00 92.50 88 GLY A N 1
ATOM 703 C CA . GLY A 1 88 ? -1.316 6.476 -8.886 1.00 92.50 88 GLY A CA 1
ATOM 704 C C . GLY A 1 88 ? 0.131 6.799 -8.510 1.00 92.50 88 GLY A C 1
ATOM 705 O O . GLY A 1 88 ? 0.846 7.412 -9.296 1.00 92.50 88 GLY A O 1
ATOM 706 N N . ILE A 1 89 ? 0.580 6.425 -7.309 1.00 93.44 89 ILE A N 1
ATOM 707 C CA . ILE A 1 89 ? 1.991 6.568 -6.916 1.00 93.44 89 ILE A CA 1
ATOM 708 C C . ILE A 1 89 ? 2.803 5.375 -7.425 1.00 93.44 89 ILE A C 1
ATOM 710 O O . ILE A 1 89 ? 3.930 5.549 -7.900 1.00 93.44 89 ILE A O 1
ATOM 714 N N . LEU A 1 90 ? 2.224 4.176 -7.343 1.00 93.88 90 LEU A N 1
ATOM 715 C CA . LEU A 1 90 ? 2.796 2.952 -7.889 1.00 93.88 90 LEU A CA 1
ATOM 716 C C . LEU A 1 90 ? 2.115 2.569 -9.200 1.00 93.88 90 LEU A C 1
ATOM 718 O O . LEU A 1 90 ? 0.910 2.729 -9.374 1.00 93.88 90 LEU A O 1
ATOM 722 N N . TYR A 1 91 ? 2.915 2.025 -10.105 1.00 91.94 91 TYR A N 1
ATOM 723 C CA . TYR A 1 91 ? 2.495 1.419 -11.352 1.00 91.94 91 TYR A CA 1
ATOM 724 C C . TYR A 1 91 ? 2.698 -0.090 -11.278 1.00 91.94 91 TYR A C 1
ATOM 726 O O . TYR A 1 91 ? 3.783 -0.550 -10.911 1.00 91.94 91 TYR A O 1
ATOM 734 N N . VAL A 1 92 ? 1.670 -0.840 -11.674 1.00 92.50 92 VAL A N 1
ATOM 735 C CA . VAL A 1 92 ? 1.748 -2.289 -11.870 1.00 92.50 92 VAL A CA 1
ATOM 736 C C . VAL A 1 92 ? 1.987 -2.558 -13.351 1.00 92.50 92 VAL A C 1
ATOM 738 O O . VAL A 1 92 ? 1.094 -2.400 -14.184 1.00 92.50 92 VAL A O 1
ATOM 741 N N . GLN A 1 93 ? 3.207 -2.960 -13.684 1.00 89.94 93 GLN A N 1
ATOM 742 C CA . GLN A 1 93 ? 3.568 -3.427 -15.013 1.00 89.94 93 GLN A CA 1
ATOM 743 C C . GLN A 1 93 ? 3.220 -4.915 -15.141 1.00 89.94 93 GLN A C 1
ATOM 745 O O . GLN A 1 93 ? 3.377 -5.678 -14.188 1.00 89.94 93 GLN A O 1
ATOM 750 N N . ARG A 1 94 ? 2.712 -5.328 -16.308 1.00 85.38 94 ARG A N 1
ATOM 751 C CA . ARG A 1 94 ? 2.354 -6.733 -16.579 1.00 85.38 94 ARG A CA 1
ATOM 752 C C . ARG A 1 94 ? 3.509 -7.539 -17.161 1.00 85.38 94 ARG A C 1
ATOM 754 O O . ARG A 1 94 ? 3.673 -8.689 -16.786 1.00 85.38 94 ARG A O 1
ATOM 761 N N . ASP A 1 95 ? 4.296 -6.930 -18.043 1.00 86.44 95 ASP A N 1
ATOM 762 C CA . ASP A 1 95 ? 5.411 -7.595 -18.711 1.00 86.44 95 ASP A CA 1
ATOM 763 C C . ASP A 1 95 ? 6.598 -6.625 -18.898 1.00 86.44 95 ASP A C 1
ATOM 765 O O . ASP A 1 95 ? 6.468 -5.619 -19.606 1.00 86.44 95 ASP A O 1
ATOM 769 N N . PRO A 1 96 ? 7.731 -6.834 -18.205 1.00 85.38 96 PRO A N 1
ATOM 770 C CA . PRO A 1 96 ? 7.871 -7.694 -17.029 1.00 85.38 96 PRO A CA 1
ATOM 771 C C . PRO A 1 96 ? 6.972 -7.256 -15.857 1.00 85.38 96 PRO A C 1
ATOM 773 O O . PRO A 1 96 ? 6.631 -6.081 -15.697 1.00 85.38 96 PRO A O 1
ATOM 776 N N . SER A 1 97 ? 6.587 -8.220 -15.028 1.00 89.75 97 SER A N 1
ATOM 777 C CA . SER A 1 97 ? 5.630 -8.114 -13.920 1.00 89.75 97 SER A CA 1
ATOM 778 C C . SER A 1 97 ? 6.187 -7.386 -12.689 1.00 89.75 97 SER A C 1
ATOM 780 O O . SER A 1 97 ? 6.464 -8.001 -11.663 1.00 89.75 97 SER A O 1
ATOM 782 N N . PHE A 1 98 ? 6.346 -6.063 -12.780 1.00 90.19 98 PHE A N 1
ATOM 783 C CA . PHE A 1 98 ? 6.883 -5.228 -11.699 1.00 90.19 98 PHE A CA 1
ATOM 784 C C . PHE A 1 98 ? 5.846 -4.334 -11.019 1.00 90.19 98 PHE A C 1
ATOM 786 O O . PHE A 1 98 ? 4.968 -3.775 -11.673 1.00 90.19 98 PHE A O 1
ATOM 793 N N . ILE A 1 99 ? 6.036 -4.097 -9.721 1.00 90.56 99 ILE A N 1
ATOM 794 C CA . ILE A 1 99 ? 5.477 -2.942 -9.008 1.00 90.56 99 ILE A CA 1
ATOM 795 C C . ILE A 1 99 ? 6.605 -1.931 -8.801 1.00 90.56 99 ILE A C 1
ATOM 797 O O . ILE A 1 99 ? 7.648 -2.273 -8.245 1.00 90.56 99 ILE A O 1
ATOM 801 N N . ARG A 1 100 ? 6.400 -0.686 -9.246 1.00 91.06 100 ARG A N 1
ATOM 802 C CA . ARG A 1 100 ? 7.391 0.395 -9.107 1.00 91.06 100 ARG A CA 1
ATOM 803 C C . ARG A 1 100 ? 6.742 1.779 -9.037 1.00 91.06 100 ARG A C 1
ATOM 805 O O . ARG A 1 100 ? 5.625 1.939 -9.524 1.00 91.06 100 ARG A O 1
ATOM 812 N N . PRO A 1 101 ? 7.418 2.809 -8.504 1.00 93.00 101 PRO A N 1
ATOM 813 C CA . PRO A 1 101 ? 6.977 4.192 -8.636 1.00 93.00 101 PRO A CA 1
ATOM 814 C C . PRO A 1 101 ? 6.765 4.589 -10.099 1.00 93.00 101 PRO A C 1
ATOM 816 O O . PRO A 1 101 ? 7.565 4.228 -10.964 1.00 93.00 101 PRO A O 1
ATOM 819 N N . ILE A 1 102 ? 5.732 5.388 -10.374 1.00 92.25 102 ILE A N 1
ATOM 820 C CA . ILE A 1 102 ? 5.413 5.819 -11.749 1.00 92.25 102 ILE A CA 1
ATOM 821 C C . ILE A 1 102 ? 6.514 6.692 -12.380 1.00 92.25 102 ILE A C 1
ATOM 823 O O . ILE A 1 102 ? 6.583 6.821 -13.600 1.00 92.25 102 ILE A O 1
ATOM 827 N N . SER A 1 103 ? 7.385 7.308 -11.571 1.00 90.88 103 SER A N 1
ATOM 828 C CA . SER A 1 103 ? 8.478 8.151 -12.055 1.00 90.88 103 SER A CA 1
ATOM 829 C C . SER A 1 103 ? 9.663 8.201 -11.088 1.00 90.88 103 SER A C 1
ATOM 831 O O . SER A 1 103 ? 9.517 8.024 -9.875 1.00 90.88 103 SER A O 1
ATOM 833 N N . ARG A 1 104 ? 10.849 8.546 -11.612 1.00 90.19 104 ARG A N 1
ATOM 834 C CA . ARG A 1 104 ? 12.041 8.823 -10.785 1.00 90.19 104 ARG A CA 1
ATOM 835 C C . ARG A 1 104 ? 11.831 9.992 -9.819 1.00 90.19 104 ARG A C 1
ATOM 837 O O . ARG A 1 104 ? 12.422 10.009 -8.742 1.00 90.19 104 ARG A O 1
ATOM 844 N N . ALA A 1 105 ? 11.016 10.978 -10.193 1.00 89.94 105 ALA A N 1
ATOM 845 C CA . ALA A 1 105 ? 10.702 12.105 -9.321 1.00 89.94 105 ALA A CA 1
ATOM 846 C C . ALA A 1 105 ? 9.932 11.633 -8.078 1.00 89.94 105 ALA A C 1
ATOM 848 O O . ALA A 1 105 ? 10.272 12.009 -6.956 1.00 89.94 105 ALA A O 1
ATOM 849 N N . ILE A 1 106 ? 8.967 10.729 -8.264 1.00 91.00 106 ILE A N 1
ATOM 850 C CA . ILE A 1 106 ? 8.220 10.117 -7.163 1.00 91.00 106 ILE A CA 1
ATOM 851 C C . ILE A 1 106 ? 9.112 9.202 -6.333 1.00 91.00 106 ILE A C 1
ATOM 853 O O . ILE A 1 106 ? 9.069 9.297 -5.112 1.00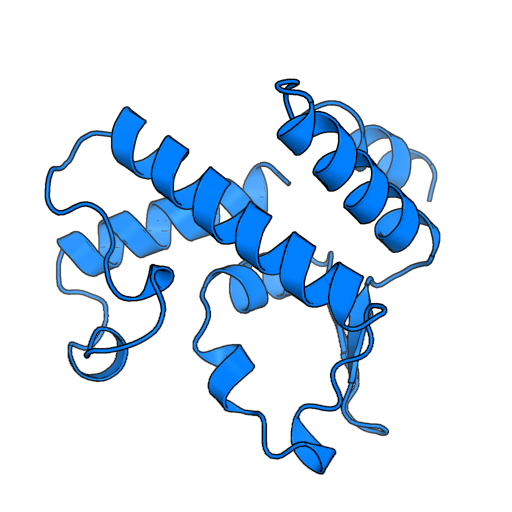 91.00 106 ILE A O 1
ATOM 857 N N . GLN A 1 107 ? 9.984 8.409 -6.958 1.00 91.25 107 GLN A N 1
ATOM 858 C CA . GLN A 1 107 ? 10.985 7.615 -6.240 1.00 91.25 107 GLN A CA 1
ATOM 859 C C . GLN A 1 107 ? 11.812 8.487 -5.278 1.00 91.25 107 GLN A C 1
ATOM 861 O O . GLN A 1 107 ? 11.862 8.223 -4.078 1.00 91.25 107 GLN A O 1
ATOM 866 N N . ARG A 1 108 ? 12.389 9.591 -5.777 1.00 90.00 108 ARG A N 1
ATOM 867 C CA . ARG A 1 108 ? 13.132 10.562 -4.951 1.00 90.00 108 ARG A CA 1
ATOM 868 C C . ARG A 1 108 ? 12.264 11.165 -3.852 1.00 90.00 108 ARG A C 1
ATOM 870 O O . ARG A 1 108 ? 12.738 11.378 -2.737 1.00 90.00 108 ARG A O 1
ATOM 877 N N . CYS A 1 109 ? 10.999 11.448 -4.156 1.00 88.88 109 CYS A N 1
ATOM 878 C CA . CYS A 1 109 ? 10.079 11.991 -3.172 1.00 88.88 109 CYS A CA 1
ATOM 879 C C . CYS A 1 109 ? 9.790 10.991 -2.047 1.00 88.88 109 CYS A C 1
ATOM 881 O O . CYS A 1 109 ? 9.807 11.399 -0.890 1.00 88.88 109 CYS A O 1
ATOM 883 N N . LEU A 1 110 ? 9.596 9.707 -2.357 1.00 88.81 110 LEU A N 1
ATOM 884 C CA . LEU A 1 110 ? 9.372 8.655 -1.364 1.00 88.81 110 LEU A CA 1
ATOM 885 C C . LEU A 1 110 ? 10.585 8.478 -0.448 1.00 88.81 110 LEU A C 1
ATOM 887 O O . LEU A 1 110 ? 10.412 8.494 0.768 1.00 88.81 110 LEU A O 1
ATOM 891 N N . VAL A 1 111 ? 11.804 8.432 -1.005 1.00 87.75 111 VAL A N 1
ATOM 892 C CA . VAL A 1 111 ? 13.046 8.387 -0.204 1.00 87.75 111 VAL A CA 1
ATOM 893 C C . VAL A 1 111 ? 13.119 9.582 0.747 1.00 87.75 111 VAL A C 1
ATOM 895 O O . VAL A 1 111 ? 13.359 9.427 1.940 1.00 87.75 111 VAL A O 1
ATOM 898 N N . ARG A 1 112 ? 12.856 10.793 0.245 1.00 85.75 112 ARG A N 1
ATOM 899 C CA . ARG A 1 112 ? 12.896 12.013 1.062 1.00 85.75 112 ARG A CA 1
ATOM 900 C C . ARG A 1 112 ? 11.822 12.027 2.152 1.00 85.75 112 ARG A C 1
ATOM 902 O O . ARG A 1 112 ? 12.114 12.434 3.277 1.00 85.75 112 ARG A O 1
ATOM 909 N N . CYS A 1 113 ? 10.595 11.624 1.825 1.00 77.50 113 CYS A N 1
ATOM 910 C CA . CYS A 1 113 ? 9.500 11.502 2.788 1.00 77.50 113 CYS A CA 1
ATOM 911 C C . CYS A 1 113 ? 9.873 10.517 3.901 1.00 77.50 113 CYS A C 1
ATOM 913 O O . CYS A 1 113 ? 9.721 10.845 5.076 1.00 77.50 113 CYS A O 1
ATOM 915 N N . PHE A 1 114 ? 10.443 9.371 3.528 1.00 77.88 114 PHE A N 1
ATOM 916 C CA . PHE A 1 114 ? 10.925 8.361 4.458 1.00 77.88 114 PHE A CA 1
ATOM 917 C C . PHE A 1 114 ? 12.001 8.914 5.406 1.00 77.88 114 PHE A C 1
ATOM 919 O O . PHE A 1 114 ? 11.820 8.898 6.623 1.00 77.88 114 PHE A O 1
ATOM 926 N N . SER A 1 115 ? 13.077 9.502 4.869 1.00 76.06 115 SER A N 1
ATOM 927 C CA . SER A 1 115 ? 14.164 10.058 5.688 1.00 76.06 115 SER A CA 1
ATOM 928 C C . SER A 1 115 ? 13.681 11.133 6.667 1.00 76.06 115 SER A C 1
ATOM 930 O O . SER A 1 115 ? 14.179 11.232 7.786 1.00 76.06 115 SER A O 1
ATOM 932 N N . ARG A 1 116 ? 12.700 11.953 6.269 1.00 71.62 116 ARG A N 1
ATOM 933 C CA . ARG A 1 116 ?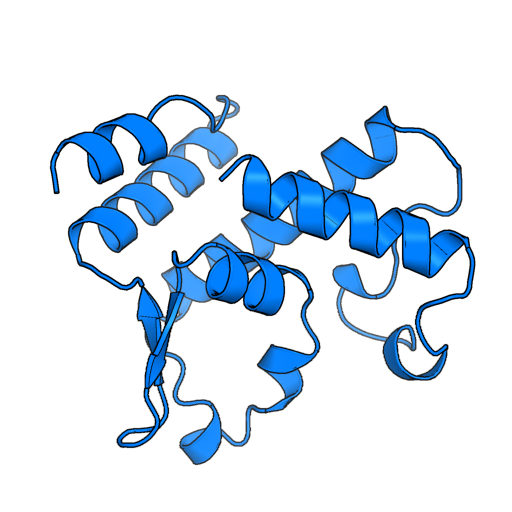 12.147 13.011 7.128 1.00 71.62 116 ARG A CA 1
ATOM 934 C C . ARG A 1 116 ? 11.287 12.480 8.257 1.00 71.62 116 ARG A C 1
ATOM 936 O O . ARG A 1 116 ? 11.364 13.011 9.361 1.00 71.62 116 ARG A O 1
ATOM 943 N N . ALA A 1 117 ? 10.491 11.460 7.986 1.00 69.56 117 ALA A N 1
ATOM 944 C CA . ALA A 1 117 ? 9.659 10.849 9.002 1.00 69.56 117 ALA A CA 1
ATOM 945 C C . ALA A 1 117 ? 10.484 10.072 10.031 1.00 69.56 117 ALA A C 1
ATOM 947 O O . ALA A 1 117 ? 10.205 10.178 11.221 1.00 69.56 117 ALA A O 1
ATOM 948 N N . TYR A 1 118 ? 11.576 9.426 9.605 1.00 64.75 118 TYR A N 1
ATOM 949 C CA . TYR A 1 118 ? 12.587 8.889 10.526 1.00 64.75 118 TYR A CA 1
ATOM 950 C C . TYR A 1 118 ? 13.242 9.975 11.385 1.00 64.75 118 TYR A C 1
ATOM 952 O O . TYR A 1 118 ? 13.532 9.754 12.555 1.00 64.75 118 TYR A O 1
ATOM 960 N N . ALA A 1 119 ? 13.431 11.173 10.831 1.00 68.56 119 ALA A N 1
ATOM 961 C CA . ALA A 1 119 ? 13.942 12.335 11.554 1.00 68.56 119 ALA A CA 1
ATOM 962 C C . ALA A 1 119 ? 12.865 13.104 12.358 1.00 68.56 119 ALA A C 1
ATOM 964 O O . ALA A 1 119 ? 13.124 14.231 12.784 1.00 68.56 119 ALA A O 1
ATOM 965 N N . GLY A 1 120 ? 11.656 12.550 12.529 1.00 60.91 120 GLY A N 1
ATOM 966 C CA . GLY A 1 120 ? 10.581 13.143 13.336 1.00 60.91 120 GLY A CA 1
ATOM 967 C C . GLY A 1 120 ? 9.835 14.327 12.700 1.00 60.91 120 GLY A C 1
ATOM 968 O O . GLY A 1 120 ? 9.228 15.117 13.420 1.00 60.91 120 GLY A O 1
ATOM 969 N N . ARG A 1 121 ? 9.871 14.499 11.367 1.00 55.97 121 ARG A N 1
ATOM 970 C CA . ARG A 1 121 ? 9.179 15.594 10.642 1.00 55.97 121 ARG A CA 1
ATOM 971 C C . ARG A 1 121 ? 7.978 15.086 9.824 1.00 55.97 121 ARG A C 1
ATOM 973 O O . ARG A 1 121 ? 7.958 13.935 9.400 1.00 55.97 121 ARG A O 1
ATOM 980 N N . SER A 1 122 ? 6.981 15.946 9.573 1.00 56.41 122 SER A N 1
ATOM 981 C CA . SER A 1 122 ? 5.725 15.576 8.888 1.00 56.41 122 SER A CA 1
ATOM 982 C C . SER A 1 122 ? 5.859 15.375 7.361 1.00 56.41 122 SER A C 1
ATOM 984 O O . SER A 1 122 ? 6.755 15.919 6.714 1.00 56.41 122 SER A O 1
ATOM 986 N N . PHE A 1 123 ? 4.938 14.591 6.780 1.00 54.75 123 PHE A N 1
ATOM 987 C CA . PHE A 1 123 ? 4.952 14.112 5.381 1.00 54.75 123 PHE A CA 1
ATOM 988 C C . PHE A 1 123 ? 4.481 15.100 4.302 1.00 54.75 123 PHE A C 1
ATOM 990 O O . PHE A 1 123 ? 4.695 14.853 3.115 1.00 54.75 123 PHE A O 1
ATOM 997 N N . THR A 1 124 ? 3.767 16.161 4.668 1.00 52.94 124 THR A N 1
ATOM 998 C CA . THR A 1 124 ? 2.675 16.700 3.834 1.00 52.94 124 THR A CA 1
ATOM 999 C C . THR A 1 124 ? 3.082 17.598 2.659 1.00 52.94 124 THR A C 1
ATOM 1001 O O . THR A 1 124 ? 2.304 17.751 1.724 1.00 52.94 124 THR A O 1
ATOM 1004 N N . SER A 1 125 ? 4.279 18.188 2.631 1.00 55.78 125 SER A N 1
ATOM 1005 C CA . SER A 1 125 ? 4.562 19.305 1.704 1.00 55.78 125 SER A CA 1
ATOM 1006 C C . SER A 1 125 ? 5.155 18.931 0.336 1.00 55.78 125 SER A C 1
ATOM 1008 O O . SER A 1 125 ? 5.188 19.761 -0.571 1.00 55.78 125 SER A O 1
ATOM 1010 N N . ASP A 1 126 ? 5.627 17.699 0.150 1.00 53.81 126 ASP A N 1
ATOM 1011 C CA . ASP A 1 126 ? 6.625 17.410 -0.888 1.00 53.81 126 ASP A CA 1
ATOM 1012 C C . ASP A 1 126 ? 6.096 16.658 -2.122 1.00 53.81 126 ASP A C 1
ATOM 1014 O O . ASP A 1 126 ? 6.568 16.896 -3.242 1.00 53.81 126 ASP A O 1
ATOM 1018 N N . LEU A 1 127 ? 5.093 15.788 -1.951 1.00 53.00 127 LEU A N 1
ATOM 1019 C CA . LEU A 1 127 ? 4.510 15.035 -3.068 1.00 53.00 127 LEU A CA 1
ATOM 1020 C C . LEU A 1 127 ? 3.643 15.945 -3.952 1.00 53.00 127 LEU A C 1
ATOM 1022 O O . LEU A 1 127 ? 3.722 15.874 -5.174 1.00 53.00 127 LEU A O 1
ATOM 1026 N N . THR A 1 128 ? 2.886 16.855 -3.334 1.00 55.81 128 THR A N 1
ATOM 1027 C CA . THR A 1 128 ? 2.034 17.839 -4.020 1.00 55.81 128 THR A CA 1
ATOM 1028 C C . THR A 1 128 ? 2.858 18.757 -4.919 1.00 55.81 128 THR A C 1
ATOM 1030 O O . THR A 1 128 ? 2.503 18.967 -6.073 1.00 55.81 128 THR A O 1
ATOM 1033 N N . ARG A 1 129 ? 4.017 19.219 -4.433 1.00 55.38 129 ARG A N 1
ATOM 1034 C CA . ARG A 1 129 ? 4.936 20.064 -5.206 1.00 55.38 129 ARG A CA 1
ATOM 1035 C C . ARG A 1 129 ? 5.564 19.322 -6.386 1.00 55.38 129 ARG A C 1
ATOM 1037 O O . ARG A 1 129 ? 5.793 19.920 -7.426 1.00 55.38 129 ARG A O 1
ATOM 1044 N N . THR A 1 130 ? 5.839 18.028 -6.222 1.00 54.41 130 THR A N 1
ATOM 1045 C CA . THR A 1 130 ? 6.428 17.201 -7.284 1.00 54.41 130 THR A CA 1
ATOM 1046 C C . THR A 1 130 ? 5.396 16.882 -8.365 1.00 54.41 130 THR A C 1
ATOM 1048 O O . THR A 1 130 ? 5.712 17.009 -9.538 1.00 54.41 130 THR A O 1
ATOM 1051 N N . ILE A 1 131 ? 4.159 16.539 -7.986 1.00 55.19 131 ILE A N 1
ATOM 1052 C CA . ILE A 1 131 ? 3.062 16.282 -8.935 1.00 55.19 131 ILE A CA 1
ATOM 1053 C C . ILE A 1 131 ? 2.679 17.555 -9.703 1.00 55.19 131 ILE A C 1
ATOM 1055 O O . ILE A 1 131 ? 2.423 17.475 -10.891 1.00 55.19 131 ILE A O 1
ATOM 1059 N N . GLN A 1 132 ? 2.687 18.733 -9.068 1.00 53.84 132 GLN A N 1
ATOM 1060 C CA . GLN A 1 132 ? 2.437 20.012 -9.755 1.00 53.84 132 GLN A CA 1
ATOM 1061 C C . GLN A 1 132 ? 3.542 20.423 -10.746 1.00 53.84 132 GLN A C 1
ATOM 1063 O O . GLN A 1 132 ? 3.341 21.355 -11.519 1.00 53.84 132 GLN A O 1
ATOM 1068 N N . MET A 1 133 ? 4.715 19.788 -10.688 1.00 48.53 133 MET A N 1
ATOM 1069 C CA . MET A 1 133 ? 5.861 20.066 -11.562 1.00 48.53 133 MET A CA 1
ATOM 1070 C C . MET A 1 133 ? 6.035 19.032 -12.687 1.00 48.53 133 MET A C 1
ATOM 1072 O O . MET A 1 133 ? 6.987 19.154 -13.459 1.00 48.53 133 MET A O 1
ATOM 1076 N N . MET A 1 134 ? 5.171 18.014 -12.757 1.00 48.09 134 MET A N 1
ATOM 1077 C CA . MET A 1 134 ? 5.116 17.025 -13.843 1.00 48.09 134 MET A CA 1
ATOM 1078 C C . MET A 1 134 ? 3.939 17.334 -14.761 1.00 48.09 134 MET A C 1
ATOM 1080 O O . MET A 1 134 ? 4.108 17.119 -15.979 1.00 48.09 134 MET A O 1
#

Organism: Ambrosia artemisiifolia (NCBI:txid4212)

Radius of gyration: 14.95 Å; chains: 1; bounding box: 32×36×38 Å

Foldseek 3Di:
DVQLLVLQLVVLVCVLVVVDDVVLLDDDDPSSPRDNDPDSVSSSVSSVVLLLVVLVVCVVVVQWDQCVVVVPVVVVSRSNLVSCVVVQQWDQDVVSGTIGGPDPLSVVLSVVLNVVVVVVHDRPDGPVVSVVVD

Secondary structure (DSSP, 8-state):
-HHHHHHHHHHHHHHHTT-S-TTTTSSSSGGGS--SS--HHHHHHHHHHHHHHHHHHHHHTTT-EETTTT--GGGGG-HHHHHHHHTTSEEE-SSS-EEEESSHHHHHHHHHHHHHHHTT--STTHHHHHHTT-

pLDDT: mean 84.53, std 12.3, range [48.09, 96.56]